Protein AF-A0A947TE01-F1 (afdb_monomer_lite)

Sequence (99 aa):
QVGAFAGHRAGEACYRCFVGDAFDAEDCDSCAEDGMLGAMAGWTGTFGALQAVRALLDRISAFGDPQWGTVHLLDGMTPAMRSFTIAKDPACSGCGSTA

Structure (mmCIF, N/CA/C/O backbone):
data_AF-A0A947TE01-F1
#
_entry.id   AF-A0A947TE01-F1
#
loop_
_atom_site.group_PDB
_atom_site.id
_atom_site.type_symbol
_atom_site.label_atom_id
_atom_site.label_alt_id
_atom_site.label_comp_id
_atom_site.label_asym_id
_atom_site.label_entity_id
_atom_site.label_seq_id
_atom_site.pdbx_PDB_ins_code
_atom_site.Cartn_x
_atom_site.Cartn_y
_atom_site.Cartn_z
_atom_site.occupancy
_atom_site.B_iso_or_equiv
_atom_site.auth_seq_id
_atom_site.auth_comp_id
_atom_site.auth_asym_id
_atom_site.auth_atom_id
_atom_site.pdbx_PDB_model_num
ATOM 1 N N . GLN A 1 1 ? 3.375 -3.530 -4.075 1.00 93.75 1 GLN A N 1
ATOM 2 C CA . GLN A 1 1 ? 2.082 -3.762 -3.390 1.00 93.75 1 GLN A CA 1
ATOM 3 C C . GLN A 1 1 ? 1.921 -2.698 -2.320 1.00 93.75 1 GLN A C 1
ATOM 5 O O . GLN A 1 1 ? 2.929 -2.276 -1.770 1.00 93.75 1 GLN A O 1
ATOM 10 N N . VAL A 1 2 ? 0.697 -2.263 -2.029 1.00 96.88 2 VAL A N 1
ATOM 11 C CA . VAL A 1 2 ? 0.395 -1.334 -0.927 1.00 96.88 2 VAL A CA 1
ATOM 12 C C . VAL A 1 2 ? -0.837 -1.847 -0.197 1.00 96.88 2 VAL A C 1
ATOM 14 O O . VAL A 1 2 ? -1.841 -2.119 -0.844 1.00 96.88 2 VAL A O 1
ATOM 17 N N . GLY A 1 3 ? -0.783 -1.979 1.125 1.00 95.44 3 GLY A N 1
ATOM 18 C CA . GLY A 1 3 ? -1.932 -2.390 1.928 1.00 95.44 3 GLY A CA 1
ATOM 19 C C . GLY A 1 3 ? -1.922 -1.729 3.299 1.00 95.44 3 GLY A C 1
ATOM 20 O O . GLY A 1 3 ? -0.855 -1.425 3.835 1.00 95.44 3 GLY A O 1
ATOM 21 N N . ALA A 1 4 ? -3.112 -1.497 3.848 1.00 94.69 4 ALA A N 1
ATOM 22 C CA . ALA A 1 4 ? -3.306 -0.953 5.186 1.00 94.69 4 ALA A CA 1
ATOM 23 C C . ALA A 1 4 ? -3.817 -2.066 6.111 1.00 94.69 4 ALA A C 1
ATOM 25 O O . ALA A 1 4 ? -4.872 -2.649 5.872 1.00 94.69 4 ALA A O 1
ATOM 26 N N . PHE A 1 5 ? -3.07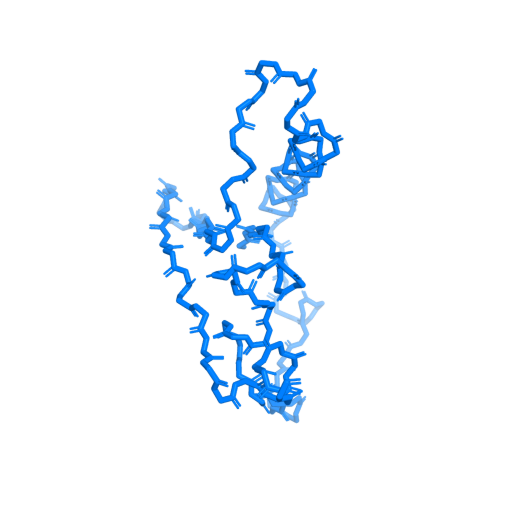8 -2.369 7.179 1.00 95.56 5 PHE A N 1
ATOM 27 C CA . PHE A 1 5 ? -3.405 -3.461 8.101 1.00 95.56 5 PHE A CA 1
ATOM 28 C C . PHE A 1 5 ? -3.709 -2.923 9.496 1.00 95.56 5 PHE A C 1
ATOM 30 O O . PHE A 1 5 ? -2.960 -2.106 10.028 1.00 95.56 5 PHE A O 1
ATOM 37 N N . ALA A 1 6 ? -4.775 -3.426 10.116 1.00 94.62 6 ALA A N 1
ATOM 38 C CA . ALA A 1 6 ? -5.217 -2.988 11.438 1.00 94.62 6 ALA A CA 1
ATOM 39 C C . ALA A 1 6 ? -5.634 -4.169 12.321 1.00 94.62 6 ALA A C 1
ATOM 41 O O . ALA A 1 6 ? -6.684 -4.137 12.946 1.00 94.62 6 ALA A O 1
ATOM 42 N N . GLY A 1 7 ? -4.794 -5.205 12.421 1.00 94.69 7 GLY A N 1
ATOM 43 C CA . GLY A 1 7 ? -5.133 -6.444 13.139 1.00 94.69 7 GLY A CA 1
ATOM 44 C C . GLY A 1 7 ? -5.519 -6.301 14.619 1.00 94.69 7 GLY A C 1
ATOM 45 O O . GLY A 1 7 ? -6.126 -7.215 15.175 1.00 94.69 7 GLY A O 1
ATOM 46 N N . HIS A 1 8 ? -5.214 -5.157 15.241 1.00 92.69 8 HIS A N 1
ATOM 47 C CA . HIS A 1 8 ? -5.666 -4.791 16.587 1.00 92.69 8 HIS A CA 1
ATOM 48 C C . HIS A 1 8 ? -7.171 -4.460 16.659 1.00 92.69 8 HIS A C 1
ATOM 50 O O . HIS A 1 8 ? -7.733 -4.407 17.749 1.00 92.69 8 HIS A O 1
ATOM 56 N N . ARG A 1 9 ? -7.834 -4.212 15.522 1.00 92.38 9 ARG A N 1
ATOM 57 C CA . ARG A 1 9 ? -9.276 -3.957 15.436 1.00 92.38 9 ARG A CA 1
ATOM 58 C C . ARG A 1 9 ? -10.037 -5.274 15.273 1.00 92.38 9 ARG A C 1
ATOM 60 O O . ARG A 1 9 ? -9.537 -6.260 14.718 1.00 92.38 9 ARG A O 1
ATOM 67 N N . ALA A 1 10 ? -11.273 -5.289 15.762 1.00 91.19 10 ALA A N 1
ATOM 68 C CA . ALA A 1 10 ? -12.173 -6.422 15.583 1.00 91.19 10 ALA A CA 1
ATOM 69 C C . ALA A 1 10 ? -12.462 -6.638 14.087 1.00 91.19 10 ALA A C 1
ATOM 71 O O . ALA A 1 10 ? -12.721 -5.678 13.370 1.00 91.19 10 ALA A O 1
ATOM 72 N N . GLY A 1 11 ? -12.397 -7.889 13.625 1.00 91.69 11 GLY A N 1
ATOM 73 C CA . GLY A 1 11 ? -12.647 -8.258 12.224 1.00 91.69 11 GLY A CA 1
ATOM 74 C C . GLY A 1 11 ? -11.502 -7.982 11.241 1.00 91.69 11 GLY A C 1
ATOM 75 O O . GLY A 1 11 ? -11.480 -8.588 10.176 1.00 91.69 11 GLY A O 1
ATOM 76 N N . GLU A 1 12 ? -10.516 -7.161 11.607 1.00 95.06 12 GLU A N 1
ATOM 77 C CA . GLU A 1 12 ? -9.438 -6.754 10.699 1.00 95.06 12 GLU A CA 1
ATOM 78 C C . GLU A 1 12 ? -8.218 -7.683 10.738 1.00 95.06 12 GLU A C 1
ATOM 80 O O . GLU A 1 12 ? -7.815 -8.185 11.798 1.00 95.06 12 GLU A O 1
ATOM 85 N N . ALA A 1 13 ? -7.603 -7.875 9.569 1.00 95.56 13 ALA A N 1
ATOM 86 C CA . ALA A 1 13 ? -6.387 -8.658 9.378 1.00 95.56 13 ALA A CA 1
ATOM 87 C C . ALA A 1 13 ? -5.118 -7.855 9.734 1.00 95.56 13 ALA A C 1
ATOM 89 O O . ALA A 1 13 ? -5.019 -6.649 9.480 1.00 95.56 13 ALA A O 1
ATOM 90 N N . CYS A 1 14 ? -4.110 -8.525 10.303 1.00 95.38 14 CYS A N 1
ATOM 91 C CA . CYS A 1 14 ? -2.750 -7.980 10.378 1.00 95.38 14 CYS A CA 1
ATOM 92 C C . CYS A 1 14 ? -1.930 -8.374 9.143 1.00 95.38 14 CYS A C 1
ATOM 94 O O . CYS A 1 14 ? -2.344 -9.221 8.355 1.00 95.38 14 CYS A O 1
ATOM 96 N N . TYR A 1 15 ? -0.726 -7.816 9.013 1.00 94.50 15 TYR A N 1
ATOM 97 C CA . TYR A 1 15 ? 0.210 -8.216 7.961 1.00 94.50 15 TYR A CA 1
ATOM 98 C C . TYR A 1 15 ? 0.515 -9.726 7.982 1.00 94.50 15 TYR A C 1
ATOM 100 O O . TYR A 1 15 ? 0.576 -10.354 6.933 1.00 94.50 15 TYR A O 1
ATOM 108 N N . ARG A 1 16 ? 0.605 -10.350 9.164 1.00 93.69 16 ARG A N 1
ATOM 109 C CA . ARG A 1 16 ? 0.847 -11.797 9.291 1.00 93.69 16 ARG A CA 1
ATOM 110 C C . ARG A 1 16 ? -0.334 -12.666 8.843 1.00 93.69 16 ARG A C 1
ATOM 112 O O . ARG A 1 16 ? -0.110 -13.772 8.378 1.00 93.69 16 ARG A O 1
ATOM 119 N N . CYS A 1 17 ? -1.571 -12.165 8.874 1.00 94.94 17 CYS A N 1
ATOM 120 C CA . CYS A 1 17 ? -2.691 -12.855 8.217 1.00 94.94 17 CYS A CA 1
ATOM 121 C C . CYS A 1 17 ? -2.503 -12.943 6.694 1.00 94.94 17 CYS A C 1
ATOM 123 O O . CYS A 1 17 ? -3.066 -13.830 6.067 1.00 94.94 17 CYS A O 1
ATOM 125 N N . PHE A 1 18 ? -1.745 -12.016 6.098 1.00 93.81 18 PHE A N 1
ATOM 126 C CA . PHE A 1 18 ? -1.452 -12.015 4.668 1.00 93.81 18 PHE A CA 1
ATOM 127 C C . PHE A 1 18 ? -0.234 -12.881 4.328 1.00 93.81 18 PHE A C 1
ATOM 129 O O . PHE A 1 18 ? -0.325 -13.722 3.440 1.00 93.81 18 PHE A O 1
ATOM 136 N N . VAL A 1 19 ? 0.891 -12.683 5.022 1.00 91.12 19 VAL A N 1
ATOM 137 C CA . VAL A 1 19 ? 2.161 -13.349 4.670 1.00 91.12 19 VAL A CA 1
ATOM 138 C C . VAL A 1 19 ? 2.394 -14.691 5.372 1.00 91.12 19 VAL A C 1
ATOM 140 O O . VAL A 1 19 ? 3.293 -15.430 4.987 1.00 91.12 19 VAL A O 1
ATOM 143 N N . GLY A 1 20 ? 1.593 -15.025 6.389 1.00 89.12 20 GLY A N 1
ATOM 144 C CA . GLY A 1 20 ? 1.794 -16.217 7.213 1.00 89.12 20 GLY A CA 1
ATOM 145 C C . GLY A 1 20 ? 3.077 -16.154 8.049 1.00 89.12 20 GLY A C 1
ATOM 146 O O . GLY A 1 20 ? 3.563 -15.074 8.388 1.00 89.12 20 GLY A O 1
ATOM 147 N N . ASP A 1 21 ? 3.621 -17.324 8.383 1.00 79.88 21 ASP A N 1
ATOM 148 C CA . ASP A 1 21 ? 4.903 -17.479 9.091 1.00 79.88 21 ASP A CA 1
ATOM 149 C C . ASP A 1 21 ? 6.085 -17.693 8.120 1.00 79.88 21 ASP A C 1
ATOM 151 O O . ASP A 1 21 ? 7.131 -18.207 8.512 1.00 79.88 21 ASP A O 1
ATOM 155 N N . ALA A 1 22 ? 5.922 -17.330 6.842 1.00 68.38 22 ALA A N 1
ATOM 156 C CA . ALA A 1 22 ? 6.949 -17.530 5.827 1.00 68.38 22 ALA A CA 1
ATOM 157 C C . ALA A 1 22 ? 8.193 -16.671 6.120 1.00 68.38 22 ALA A C 1
ATOM 159 O O . ALA A 1 22 ? 8.154 -15.443 6.028 1.00 68.38 22 ALA A O 1
ATOM 160 N N . PHE A 1 23 ? 9.300 -17.342 6.436 1.00 61.84 23 PHE A N 1
ATOM 161 C CA . PHE A 1 23 ? 10.641 -16.769 6.527 1.00 61.84 23 PHE A CA 1
ATOM 162 C C . PHE A 1 23 ? 11.639 -17.672 5.791 1.00 61.84 23 PHE A C 1
ATOM 164 O O . PHE A 1 23 ? 12.555 -18.201 6.408 1.00 61.84 23 PHE A O 1
ATOM 171 N N . ASP A 1 24 ? 11.496 -17.823 4.475 1.00 60.09 24 ASP A N 1
ATOM 172 C CA . ASP A 1 24 ? 12.587 -18.351 3.640 1.00 60.09 24 ASP A CA 1
ATOM 173 C C . ASP A 1 24 ? 13.461 -17.184 3.171 1.00 60.09 24 ASP A C 1
ATOM 175 O O . ASP A 1 24 ? 13.483 -16.802 2.004 1.00 60.09 24 ASP A O 1
ATOM 179 N N . ALA A 1 25 ? 14.157 -16.561 4.126 1.00 59.62 25 ALA A N 1
ATOM 180 C CA . ALA A 1 25 ? 15.134 -15.514 3.827 1.00 59.62 25 ALA A CA 1
ATOM 181 C C . ALA A 1 25 ? 16.413 -16.073 3.175 1.00 59.62 25 ALA A C 1
ATOM 183 O O . ALA A 1 25 ? 17.220 -15.300 2.669 1.00 59.62 25 ALA A O 1
ATOM 184 N N . GLU A 1 26 ? 16.608 -17.395 3.211 1.00 64.00 26 GLU A N 1
ATOM 185 C CA . GLU A 1 26 ? 17.807 -18.065 2.698 1.00 64.00 26 GLU A CA 1
ATOM 186 C C . GLU A 1 26 ? 17.837 -18.150 1.158 1.00 64.00 26 GLU A C 1
ATOM 188 O O . GLU A 1 26 ? 18.926 -18.210 0.598 1.00 64.00 26 GLU A O 1
ATOM 193 N N . ASP A 1 27 ? 16.679 -18.060 0.487 1.00 63.41 27 ASP A N 1
ATOM 194 C CA . ASP A 1 27 ? 16.524 -18.201 -0.977 1.00 63.41 27 ASP A CA 1
ATOM 195 C C . ASP A 1 27 ? 15.962 -16.930 -1.663 1.00 63.41 27 ASP A C 1
ATOM 197 O O . ASP A 1 27 ? 15.434 -16.990 -2.774 1.00 63.41 27 ASP A O 1
ATOM 201 N N . CYS A 1 28 ? 16.027 -15.764 -1.009 1.00 69.62 28 CYS A N 1
ATOM 202 C CA . CYS A 1 28 ? 15.510 -14.510 -1.569 1.00 69.62 28 CYS A CA 1
ATOM 203 C C . CYS A 1 28 ? 16.639 -13.568 -2.009 1.00 69.62 28 CYS A C 1
ATOM 205 O O . CYS A 1 28 ? 17.339 -13.004 -1.165 1.00 69.62 28 CYS A O 1
ATOM 207 N N . ASP A 1 29 ? 16.741 -13.335 -3.320 1.00 75.81 29 ASP A N 1
ATOM 208 C CA . ASP A 1 29 ? 17.573 -12.278 -3.899 1.00 75.81 29 ASP A CA 1
ATOM 209 C C . ASP A 1 29 ? 17.114 -10.896 -3.397 1.00 75.81 29 ASP A C 1
ATOM 211 O O . ASP A 1 29 ? 15.924 -10.622 -3.183 1.00 75.81 29 ASP A O 1
ATOM 215 N N . SER A 1 30 ? 18.066 -9.996 -3.151 1.00 80.31 30 SER A N 1
ATOM 216 C CA . SER A 1 30 ? 17.738 -8.654 -2.676 1.00 80.31 30 SER A CA 1
ATOM 217 C C . SER A 1 30 ? 17.270 -7.752 -3.823 1.00 80.31 30 SER A C 1
ATOM 219 O O . SER A 1 30 ? 17.747 -7.839 -4.952 1.00 80.31 30 SER A O 1
ATOM 221 N N . CYS A 1 31 ? 16.429 -6.751 -3.525 1.00 79.00 31 CYS A N 1
ATOM 222 C CA . CYS A 1 31 ? 16.073 -5.711 -4.506 1.00 79.00 31 CYS A CA 1
ATOM 223 C C . CYS A 1 31 ? 17.299 -4.981 -5.095 1.00 79.00 31 CYS A C 1
ATOM 225 O O . CYS A 1 31 ? 17.187 -4.328 -6.133 1.00 79.00 31 CYS A O 1
ATOM 227 N N . ALA A 1 32 ? 18.440 -5.014 -4.397 1.00 81.62 32 ALA A N 1
ATOM 228 C CA . ALA A 1 32 ? 19.694 -4.440 -4.869 1.00 81.62 32 ALA A CA 1
ATOM 229 C C . ALA A 1 32 ? 20.379 -5.321 -5.929 1.0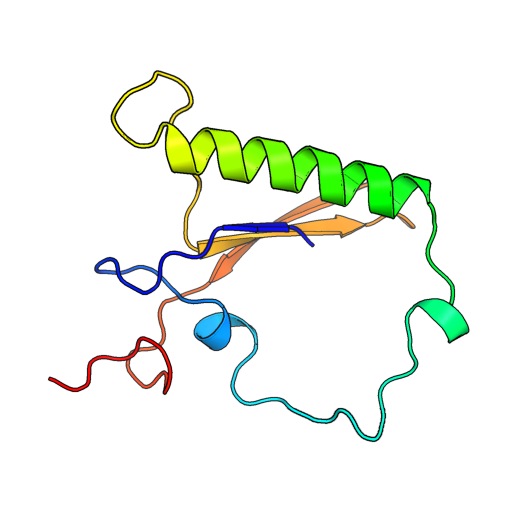0 81.62 32 ALA A C 1
ATOM 231 O O . ALA A 1 32 ? 21.061 -4.778 -6.795 1.00 81.62 32 ALA A O 1
ATOM 232 N N . GLU A 1 33 ? 20.180 -6.639 -5.873 1.00 85.00 33 GLU A N 1
ATOM 233 C CA . GLU A 1 33 ? 20.706 -7.615 -6.835 1.00 85.00 33 GLU A CA 1
ATOM 234 C C . GLU A 1 33 ? 19.799 -7.735 -8.067 1.00 85.00 33 GLU A C 1
ATOM 236 O O . GLU A 1 33 ? 20.289 -7.616 -9.189 1.00 85.00 33 GLU A O 1
ATOM 241 N N . ASP A 1 34 ? 18.482 -7.853 -7.871 1.00 86.69 34 ASP A N 1
ATOM 242 C CA . ASP A 1 34 ? 17.501 -8.005 -8.963 1.00 86.69 34 ASP A CA 1
ATOM 243 C C . ASP A 1 34 ? 17.181 -6.695 -9.697 1.00 86.69 34 ASP A C 1
ATOM 245 O O . ASP A 1 34 ? 16.732 -6.678 -10.848 1.00 86.69 34 ASP A O 1
ATOM 249 N N . GLY A 1 35 ? 17.414 -5.569 -9.022 1.00 88.50 35 GLY A N 1
ATOM 250 C CA . GLY A 1 35 ? 17.054 -4.242 -9.493 1.00 88.50 35 GLY A CA 1
ATOM 251 C C . GLY A 1 35 ? 15.581 -3.888 -9.262 1.00 88.50 35 GLY A C 1
ATOM 252 O O . GLY A 1 35 ? 14.673 -4.715 -9.256 1.00 88.50 35 GLY A O 1
ATOM 253 N N . MET A 1 36 ? 15.326 -2.589 -9.093 1.00 87.12 36 MET A N 1
ATOM 254 C CA . MET A 1 36 ? 13.991 -2.037 -8.865 1.00 87.12 36 MET A CA 1
ATOM 255 C C . MET A 1 36 ? 13.768 -0.827 -9.768 1.00 87.12 36 MET A C 1
ATOM 257 O O . MET A 1 36 ? 14.506 0.158 -9.713 1.00 87.12 36 MET A O 1
ATOM 261 N N . LEU A 1 37 ? 12.707 -0.856 -10.577 1.00 92.31 37 LEU A N 1
ATOM 262 C CA . LEU A 1 37 ? 12.342 0.291 -11.405 1.00 92.31 37 LEU A CA 1
ATOM 263 C C . LEU A 1 37 ? 11.937 1.482 -10.518 1.00 92.31 37 LEU A C 1
ATOM 265 O O . LEU A 1 37 ? 10.914 1.440 -9.833 1.00 92.31 37 LEU A O 1
ATOM 269 N N . GLY A 1 38 ? 12.698 2.579 -10.577 1.00 93.94 38 GLY A N 1
ATOM 270 C CA . GLY A 1 38 ? 12.482 3.757 -9.723 1.00 93.94 38 GLY A CA 1
ATOM 271 C C . GLY A 1 38 ? 11.073 4.357 -9.819 1.00 93.94 38 GLY A C 1
ATOM 272 O O . GLY A 1 38 ? 10.510 4.775 -8.809 1.00 93.94 38 GLY A O 1
ATOM 273 N N . ALA A 1 39 ? 10.449 4.320 -11.001 1.00 95.19 39 ALA A N 1
ATOM 274 C CA . ALA A 1 39 ? 9.066 4.767 -11.184 1.00 95.19 39 ALA A CA 1
ATOM 275 C C . ALA A 1 39 ? 8.059 3.943 -10.356 1.00 95.19 39 ALA A C 1
ATOM 277 O O . ALA A 1 39 ? 7.128 4.502 -9.780 1.00 95.19 39 ALA A O 1
ATOM 278 N N . MET A 1 40 ? 8.273 2.629 -10.232 1.00 95.19 40 MET A N 1
ATOM 279 C CA . MET A 1 40 ? 7.426 1.748 -9.420 1.00 95.19 40 MET A CA 1
ATOM 280 C C . MET A 1 40 ? 7.637 1.978 -7.919 1.00 95.19 40 MET A C 1
ATOM 282 O O . MET A 1 40 ? 6.672 1.927 -7.151 1.00 95.19 40 MET A O 1
ATOM 286 N N . ALA A 1 41 ? 8.871 2.281 -7.499 1.00 94.44 41 ALA A N 1
ATOM 287 C CA . ALA A 1 41 ? 9.162 2.683 -6.123 1.00 94.44 41 ALA A CA 1
ATOM 288 C C . ALA A 1 41 ? 8.457 4.005 -5.773 1.00 94.44 41 ALA A C 1
ATOM 290 O O . ALA A 1 41 ? 7.791 4.091 -4.741 1.00 94.44 41 ALA A O 1
ATOM 291 N N . GLY A 1 42 ? 8.518 4.997 -6.670 1.00 96.56 42 GLY A N 1
ATOM 292 C CA . GLY A 1 42 ? 7.793 6.261 -6.530 1.00 96.56 42 GLY A CA 1
ATOM 293 C C . GLY A 1 42 ? 6.280 6.060 -6.429 1.00 96.56 42 GLY A C 1
ATOM 294 O O . GLY A 1 42 ? 5.658 6.544 -5.487 1.00 96.56 42 GLY A O 1
ATOM 295 N N . TRP A 1 43 ? 5.691 5.275 -7.337 1.00 96.25 43 TRP A N 1
ATOM 296 C CA . TRP A 1 43 ? 4.254 4.984 -7.322 1.00 96.25 43 TRP A CA 1
ATOM 297 C C . TRP A 1 43 ? 3.812 4.296 -6.022 1.00 96.25 43 TRP A C 1
ATOM 299 O O . TRP A 1 43 ? 2.854 4.731 -5.379 1.00 96.25 43 TRP A O 1
ATOM 309 N N . THR A 1 44 ? 4.549 3.267 -5.591 1.00 96.81 44 THR A N 1
ATOM 310 C CA . THR A 1 44 ? 4.277 2.540 -4.341 1.00 96.81 44 THR A CA 1
ATOM 311 C C . THR A 1 44 ? 4.403 3.462 -3.126 1.00 96.81 44 THR A C 1
ATOM 313 O O . THR A 1 44 ? 3.525 3.462 -2.265 1.00 96.81 44 THR A O 1
ATOM 316 N N . GLY A 1 45 ? 5.452 4.289 -3.068 1.00 97.25 45 GLY A N 1
ATOM 317 C CA . GLY A 1 45 ? 5.692 5.222 -1.967 1.00 97.25 45 GLY A CA 1
ATOM 318 C C . GLY A 1 45 ? 4.617 6.303 -1.850 1.00 97.25 45 GLY A C 1
ATOM 319 O O . GLY A 1 45 ? 4.077 6.522 -0.766 1.00 97.25 45 GLY A O 1
ATOM 320 N N . THR A 1 46 ? 4.241 6.939 -2.963 1.00 98.00 46 THR A N 1
ATOM 321 C CA . THR A 1 46 ? 3.169 7.948 -2.976 1.00 98.00 46 THR A CA 1
ATOM 322 C C . THR A 1 46 ? 1.828 7.346 -2.564 1.00 98.00 46 THR A C 1
ATOM 324 O O . THR A 1 46 ? 1.088 7.960 -1.793 1.00 98.00 46 THR A O 1
ATOM 327 N N . PHE A 1 47 ? 1.513 6.131 -3.019 1.00 96.69 47 PHE A N 1
ATOM 328 C CA . PHE A 1 47 ? 0.272 5.471 -2.623 1.00 96.69 47 PHE A CA 1
ATOM 329 C C . PHE A 1 47 ? 0.290 5.041 -1.144 1.00 96.69 47 PHE A C 1
ATOM 331 O O . PHE A 1 47 ? -0.705 5.212 -0.440 1.00 96.69 47 PHE A O 1
ATOM 338 N N . GLY A 1 48 ? 1.433 4.579 -0.629 1.00 96.69 48 GLY A N 1
ATOM 339 C CA . GLY A 1 48 ? 1.618 4.328 0.803 1.00 96.69 48 GLY A CA 1
ATOM 340 C C . GLY A 1 48 ? 1.405 5.584 1.656 1.00 96.69 48 GLY A C 1
ATOM 341 O O . GLY A 1 48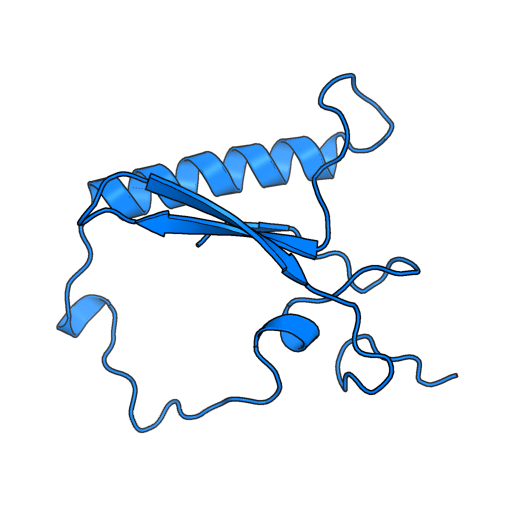 ? 0.713 5.529 2.670 1.00 96.69 48 GLY A O 1
ATOM 342 N N . ALA A 1 49 ? 1.913 6.738 1.215 1.00 97.19 49 ALA A N 1
ATOM 343 C CA . ALA A 1 49 ? 1.683 8.014 1.892 1.00 97.19 49 ALA A CA 1
ATOM 344 C C . ALA A 1 49 ? 0.195 8.409 1.900 1.00 97.19 49 ALA A C 1
ATOM 346 O O . ALA A 1 49 ? -0.325 8.824 2.935 1.00 97.19 49 ALA A O 1
ATOM 347 N N . LEU A 1 50 ? -0.517 8.222 0.782 1.00 95.06 50 LEU A N 1
ATOM 348 C CA . LEU A 1 50 ? -1.969 8.427 0.723 1.00 95.06 50 LEU A CA 1
ATOM 349 C C . LEU A 1 50 ? -2.710 7.519 1.721 1.00 95.06 50 LEU A C 1
ATOM 351 O O . LEU A 1 50 ? -3.602 7.988 2.426 1.00 95.06 50 LEU A O 1
ATOM 355 N N . GLN A 1 51 ? -2.327 6.243 1.814 1.00 95.12 51 GLN A N 1
ATOM 356 C CA . GLN A 1 51 ? -2.893 5.297 2.781 1.00 95.12 51 GLN A CA 1
ATOM 357 C C . GLN A 1 51 ? -2.633 5.726 4.232 1.00 95.12 51 GLN A C 1
ATOM 359 O O . GLN A 1 51 ? -3.551 5.712 5.050 1.00 95.12 51 GLN A O 1
ATOM 364 N N . ALA A 1 52 ? -1.424 6.203 4.544 1.00 94.69 52 ALA A N 1
ATOM 365 C CA . ALA A 1 52 ? -1.098 6.731 5.868 1.00 94.69 52 ALA A CA 1
ATOM 366 C C . ALA A 1 52 ? -1.969 7.945 6.239 1.00 94.69 52 ALA A C 1
ATOM 368 O O . ALA A 1 52 ? -2.490 8.013 7.351 1.00 94.69 52 ALA A O 1
ATOM 369 N N . VAL A 1 53 ? -2.188 8.875 5.303 1.00 94.44 53 VAL A N 1
ATOM 370 C CA . VAL A 1 53 ? -3.078 10.028 5.521 1.00 94.44 53 VAL A CA 1
ATOM 371 C C . VAL A 1 53 ? -4.518 9.573 5.774 1.00 94.44 53 VAL A C 1
ATOM 373 O O . VAL A 1 53 ? -5.139 10.046 6.723 1.00 94.44 53 VAL A O 1
ATOM 376 N N . ARG A 1 54 ? -5.047 8.628 4.984 1.00 93.94 54 ARG A N 1
ATOM 377 C CA . ARG A 1 54 ? -6.402 8.080 5.197 1.00 93.94 54 ARG A CA 1
ATOM 378 C C . ARG A 1 54 ? -6.530 7.411 6.563 1.00 93.94 54 ARG A C 1
ATOM 380 O O . ARG A 1 54 ? -7.496 7.674 7.268 1.00 93.94 54 ARG A O 1
ATOM 387 N N . ALA A 1 55 ? -5.538 6.617 6.961 1.00 93.56 55 ALA A N 1
ATOM 388 C CA . ALA A 1 55 ? -5.487 5.971 8.270 1.00 93.56 55 ALA A CA 1
ATOM 389 C C . ALA A 1 55 ? -5.486 6.976 9.434 1.00 93.56 55 ALA A C 1
ATOM 391 O O . ALA A 1 55 ? -6.235 6.803 10.392 1.00 93.56 55 ALA A O 1
ATOM 392 N N . LEU A 1 56 ? -4.673 8.036 9.350 1.00 93.00 56 LEU A N 1
ATOM 393 C CA . LEU A 1 56 ? -4.603 9.085 10.376 1.00 93.00 56 LEU A CA 1
ATOM 394 C C . LEU A 1 56 ? -5.906 9.880 10.501 1.00 93.00 56 LEU A C 1
ATOM 396 O O . LEU A 1 56 ? -6.224 10.377 11.579 1.00 93.00 56 LEU A O 1
ATOM 400 N N . LEU A 1 57 ? -6.646 10.009 9.401 1.00 93.38 57 LEU A N 1
ATOM 401 C CA . LEU A 1 57 ? -7.891 10.764 9.336 1.00 93.38 57 LEU A CA 1
ATOM 402 C C . LEU A 1 57 ? -9.153 9.885 9.428 1.00 93.38 57 LEU A C 1
ATOM 404 O O . LEU A 1 57 ? -10.262 10.389 9.199 1.00 93.38 57 LEU A O 1
ATOM 408 N N . ASP A 1 58 ? -8.997 8.602 9.771 1.00 91.25 58 ASP A N 1
ATOM 409 C CA . ASP A 1 58 ? -10.093 7.647 9.957 1.00 91.25 58 ASP A CA 1
ATOM 410 C C . ASP A 1 58 ? -11.116 8.191 10.971 1.00 91.25 58 ASP A C 1
ATOM 412 O O . ASP A 1 58 ? -10.771 8.615 12.075 1.00 91.25 58 ASP A O 1
ATOM 416 N N . ARG A 1 59 ? -12.398 8.181 10.588 1.00 86.69 59 ARG A N 1
ATOM 417 C CA . ARG A 1 59 ? -13.558 8.681 11.360 1.00 86.69 59 ARG A CA 1
ATOM 418 C C . ARG A 1 59 ? -13.584 10.175 11.712 1.00 86.69 59 ARG A C 1
ATOM 420 O O . ARG A 1 59 ? -14.526 10.599 12.379 1.00 86.69 59 ARG A O 1
ATOM 427 N N . ILE A 1 60 ? -12.613 10.973 11.270 1.00 91.81 60 ILE A N 1
ATOM 428 C CA . ILE A 1 60 ? -12.564 12.422 11.555 1.00 91.81 60 ILE A CA 1
ATOM 429 C C . ILE A 1 60 ? -12.607 13.304 10.303 1.00 91.81 60 ILE A C 1
ATOM 431 O O . ILE A 1 60 ? -12.745 14.519 10.414 1.00 91.81 60 ILE A O 1
ATOM 435 N N . SER A 1 61 ? -12.507 12.718 9.109 1.00 89.88 61 SER A N 1
ATOM 436 C CA . SER A 1 61 ? -12.524 13.453 7.841 1.00 89.88 61 SER A CA 1
ATOM 437 C C . SER A 1 61 ? -13.419 12.796 6.789 1.00 89.88 61 SER A C 1
ATOM 439 O O . SER A 1 61 ? -13.847 11.652 6.930 1.00 89.88 61 SER A O 1
ATOM 441 N N . ALA A 1 62 ? -13.639 13.511 5.685 1.00 85.25 62 ALA A N 1
ATOM 442 C CA . ALA A 1 62 ? -14.346 13.002 4.512 1.00 85.25 62 ALA A CA 1
ATOM 443 C C . ALA A 1 62 ? -13.487 12.100 3.598 1.00 85.25 62 ALA A C 1
ATOM 445 O O . ALA A 1 62 ? -13.987 11.646 2.573 1.00 85.25 62 ALA A O 1
ATOM 446 N N . PHE A 1 63 ? -12.220 11.814 3.941 1.00 83.56 63 PHE A N 1
ATOM 447 C CA . PHE A 1 63 ? -11.354 10.921 3.147 1.00 83.56 63 PHE A CA 1
ATOM 448 C C . PHE A 1 63 ? -11.821 9.452 3.137 1.00 83.56 63 PHE A C 1
ATOM 450 O O . PHE A 1 63 ? -11.288 8.639 2.377 1.00 83.56 63 PHE A O 1
ATOM 457 N N . GLY A 1 64 ? -12.843 9.128 3.934 1.00 81.00 64 GLY A N 1
ATOM 458 C CA . GLY A 1 64 ? -13.530 7.844 3.918 1.00 81.00 64 GLY A CA 1
ATOM 459 C C . GLY A 1 64 ? -12.780 6.740 4.657 1.00 81.00 64 GLY A C 1
ATOM 460 O O . GLY A 1 64 ? -11.884 6.994 5.458 1.00 81.00 64 GLY A O 1
ATOM 461 N N . ASP A 1 65 ? -13.187 5.503 4.383 1.00 87.06 65 ASP A N 1
ATOM 462 C CA . ASP A 1 65 ? -12.590 4.283 4.928 1.00 87.06 65 ASP A CA 1
ATOM 463 C C . ASP A 1 65 ? -11.138 4.118 4.429 1.00 87.06 65 ASP A C 1
ATOM 465 O O . ASP A 1 65 ? -10.926 4.177 3.213 1.00 87.06 65 ASP A O 1
ATOM 469 N N . PRO A 1 66 ? -10.137 3.898 5.305 1.00 89.94 66 PRO A N 1
ATOM 470 C CA . PRO A 1 66 ? -8.764 3.562 4.912 1.00 89.94 66 PRO A CA 1
ATOM 471 C C . PRO A 1 66 ? -8.628 2.277 4.082 1.00 89.94 66 PRO A C 1
ATOM 473 O O . PRO A 1 66 ? -7.583 2.062 3.481 1.00 89.94 66 PRO A O 1
ATOM 476 N N . GLN A 1 67 ? -9.676 1.453 3.987 1.00 93.75 67 GLN A N 1
ATOM 477 C CA . GLN A 1 67 ? -9.667 0.144 3.326 1.00 93.75 67 GLN A CA 1
ATOM 478 C C . GLN A 1 67 ? -8.757 -0.842 4.056 1.00 93.75 67 GLN A C 1
ATOM 480 O O . GLN A 1 67 ? -7.889 -1.490 3.460 1.00 93.75 67 GLN A O 1
ATOM 485 N N . TRP A 1 68 ? -8.960 -0.946 5.369 1.00 94.75 68 TRP A N 1
ATOM 486 C CA . TRP A 1 68 ? -8.262 -1.921 6.196 1.00 94.75 68 TRP A CA 1
ATOM 487 C C . TRP A 1 68 ? -8.389 -3.338 5.616 1.00 94.75 68 TRP A C 1
ATOM 489 O O . TRP A 1 68 ? -9.390 -3.703 4.997 1.00 94.75 68 TRP A O 1
ATOM 499 N N . GLY A 1 69 ? -7.304 -4.106 5.710 1.00 94.88 69 GLY A N 1
ATOM 500 C CA . GLY A 1 69 ? -7.238 -5.467 5.183 1.00 94.88 69 GLY A CA 1
ATOM 501 C C . GLY A 1 69 ? -7.233 -5.559 3.654 1.00 94.88 69 GLY A C 1
ATOM 502 O O . GLY A 1 69 ? -7.224 -6.665 3.128 1.00 94.88 69 GLY A O 1
ATOM 503 N N . THR A 1 70 ? -7.216 -4.448 2.912 1.00 95.88 70 THR A N 1
ATOM 504 C CA . THR A 1 70 ? -7.132 -4.470 1.445 1.00 95.88 70 THR A CA 1
ATOM 505 C C . THR A 1 70 ? -5.689 -4.307 0.981 1.00 95.88 70 THR A C 1
ATOM 507 O O . THR A 1 70 ? -4.976 -3.405 1.421 1.00 95.88 70 THR A O 1
ATOM 510 N N . VAL A 1 71 ? -5.263 -5.165 0.053 1.00 97.25 71 VAL A N 1
ATOM 511 C CA . VAL A 1 71 ? -3.971 -5.069 -0.632 1.00 97.25 71 VAL A CA 1
ATOM 512 C C . VAL A 1 71 ? -4.198 -4.652 -2.078 1.00 97.25 71 VAL A C 1
ATOM 514 O O . VAL A 1 71 ? -4.970 -5.268 -2.813 1.00 97.25 71 VAL A O 1
ATOM 517 N N . HIS A 1 72 ? -3.481 -3.616 -2.496 1.00 97.31 72 HIS A N 1
ATOM 518 C CA . HIS A 1 72 ? -3.409 -3.137 -3.866 1.00 97.31 72 HIS A CA 1
ATOM 519 C C . HIS A 1 72 ? -2.123 -3.655 -4.520 1.00 97.31 72 HIS A C 1
ATOM 521 O O . HIS A 1 72 ? -1.004 -3.290 -4.139 1.00 97.31 72 HIS A O 1
ATOM 527 N N . LEU A 1 73 ? -2.276 -4.519 -5.518 1.00 96.81 73 LEU A N 1
ATOM 528 C CA . LEU A 1 73 ? -1.188 -4.994 -6.363 1.00 96.81 73 LEU A CA 1
ATOM 529 C C . LEU A 1 73 ? -1.061 -4.071 -7.574 1.00 96.81 73 LEU A C 1
ATOM 531 O O . LEU A 1 73 ? -2.034 -3.846 -8.295 1.00 96.81 73 LEU A O 1
ATOM 535 N N . LEU A 1 74 ? 0.153 -3.566 -7.775 1.00 96.75 74 LEU A N 1
ATOM 536 C CA . LEU A 1 74 ? 0.532 -2.687 -8.871 1.00 96.75 74 LEU A CA 1
ATOM 537 C C . LEU A 1 74 ? 1.371 -3.509 -9.848 1.00 96.75 74 LEU A C 1
ATOM 539 O O . LEU A 1 74 ? 2.397 -4.056 -9.443 1.00 96.75 74 LEU A O 1
ATOM 543 N N . ASP A 1 75 ? 0.929 -3.607 -11.096 1.00 95.81 75 ASP A N 1
ATOM 544 C CA . ASP A 1 75 ? 1.650 -4.282 -12.174 1.00 95.81 75 ASP A CA 1
ATOM 545 C C . ASP A 1 75 ? 2.262 -3.222 -13.095 1.00 95.81 75 ASP A C 1
ATOM 547 O O . ASP A 1 75 ? 1.544 -2.398 -13.662 1.00 95.81 75 ASP A O 1
ATOM 551 N N . GLY A 1 76 ? 3.593 -3.208 -13.189 1.00 94.50 76 GLY A N 1
ATOM 552 C CA . GLY A 1 76 ? 4.335 -2.286 -14.051 1.00 94.50 76 GLY A CA 1
ATOM 553 C C . GLY A 1 76 ? 4.617 -2.829 -15.454 1.00 94.50 76 GLY A C 1
ATOM 554 O O . GLY A 1 76 ? 4.911 -2.043 -16.350 1.00 94.50 76 GLY A O 1
ATOM 555 N N . MET A 1 77 ? 4.525 -4.148 -15.655 1.00 93.44 77 MET A N 1
ATOM 556 C CA . MET A 1 77 ? 4.765 -4.801 -16.948 1.00 93.44 77 MET A CA 1
ATOM 557 C C . MET A 1 77 ? 3.531 -4.695 -17.839 1.00 93.44 77 MET A C 1
ATOM 559 O O . MET A 1 77 ? 3.630 -4.376 -19.021 1.00 93.44 77 MET A O 1
ATOM 563 N N . THR A 1 78 ? 2.358 -4.927 -17.250 1.00 95.25 78 THR A N 1
ATOM 564 C CA . THR A 1 78 ? 1.058 -4.628 -17.849 1.00 95.25 78 THR A CA 1
ATOM 565 C C . THR A 1 78 ? 0.366 -3.615 -16.946 1.00 95.25 78 THR A C 1
ATOM 567 O O . THR A 1 78 ? -0.271 -4.034 -15.981 1.00 95.25 78 THR A O 1
ATOM 570 N N . PRO A 1 79 ? 0.498 -2.300 -17.218 1.00 93.62 79 PRO A N 1
ATOM 571 C CA . PRO A 1 79 ? 0.032 -1.238 -16.332 1.00 93.62 79 PRO A CA 1
ATOM 572 C C . PRO A 1 79 ? -1.400 -1.449 -15.845 1.00 93.62 79 PRO A C 1
ATOM 574 O O . PRO A 1 79 ? -2.372 -1.222 -16.567 1.00 93.62 79 PRO A O 1
ATOM 577 N N . ALA A 1 80 ? -1.519 -1.905 -14.603 1.00 95.88 80 ALA A N 1
ATOM 578 C CA . ALA A 1 80 ? -2.789 -2.253 -13.996 1.00 95.88 80 ALA A CA 1
ATOM 579 C C . ALA A 1 80 ? -2.691 -2.198 -12.473 1.00 95.88 80 ALA A C 1
ATOM 581 O O . ALA A 1 80 ? -1.626 -2.362 -11.873 1.00 95.88 80 ALA A O 1
ATOM 582 N N . MET A 1 81 ? -3.846 -2.009 -11.842 1.00 96.69 81 MET A N 1
ATOM 583 C CA . MET A 1 81 ? -4.001 -2.122 -10.402 1.00 96.69 81 MET A CA 1
ATOM 584 C C . MET A 1 81 ? -5.139 -3.088 -10.110 1.00 96.69 81 MET A C 1
ATOM 586 O O . MET A 1 81 ? -6.255 -2.910 -10.598 1.00 96.69 81 MET A O 1
ATOM 590 N N . ARG A 1 82 ? -4.864 -4.096 -9.285 1.00 96.62 82 ARG A N 1
ATOM 591 C CA . ARG A 1 82 ? -5.890 -4.994 -8.747 1.00 96.62 82 ARG A CA 1
ATOM 592 C C . ARG A 1 82 ? -5.906 -4.903 -7.233 1.00 96.62 82 ARG A C 1
ATOM 594 O O . ARG A 1 82 ? -4.862 -4.715 -6.615 1.00 96.62 82 ARG A O 1
ATOM 601 N N . SER A 1 83 ? -7.085 -5.050 -6.649 1.00 97.19 83 SER A N 1
ATOM 602 C CA . SER A 1 83 ? -7.257 -5.026 -5.198 1.00 97.19 83 SER A CA 1
ATOM 603 C C . SER A 1 83 ? -7.897 -6.322 -4.737 1.00 97.19 83 SER A C 1
ATOM 605 O O . SER A 1 83 ? -8.747 -6.869 -5.437 1.00 97.19 83 SER A O 1
ATOM 607 N N . PHE A 1 84 ? -7.491 -6.803 -3.571 1.0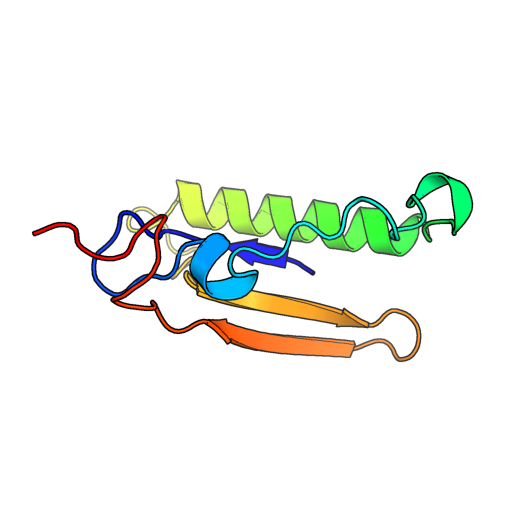0 96.94 84 PHE A N 1
ATOM 608 C CA . PHE A 1 84 ? -8.091 -7.962 -2.924 1.00 96.94 84 PHE A CA 1
ATOM 609 C C . PHE A 1 84 ? -8.070 -7.778 -1.408 1.00 96.94 84 PHE A C 1
ATOM 611 O O . PHE A 1 84 ? -7.208 -7.082 -0.867 1.00 96.94 84 PHE A O 1
ATOM 618 N N . THR A 1 85 ? -9.045 -8.379 -0.734 1.00 96.12 85 THR A N 1
ATOM 619 C CA . THR A 1 85 ? -9.211 -8.283 0.718 1.00 96.12 85 THR A CA 1
ATOM 620 C C . THR A 1 85 ? -8.601 -9.504 1.393 1.00 96.12 85 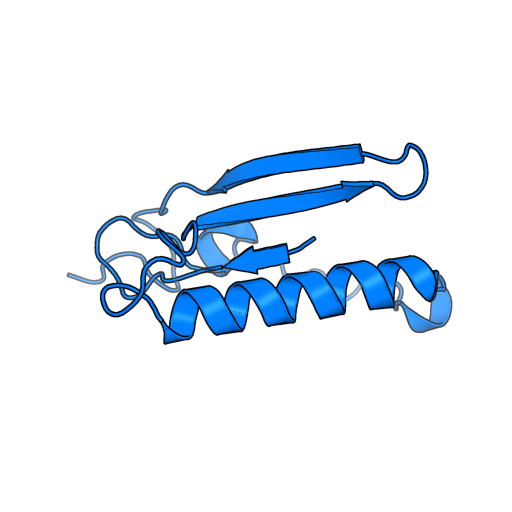THR A C 1
ATOM 622 O O . THR A 1 85 ? -8.788 -10.635 0.947 1.00 96.12 85 THR A O 1
ATOM 625 N N . IL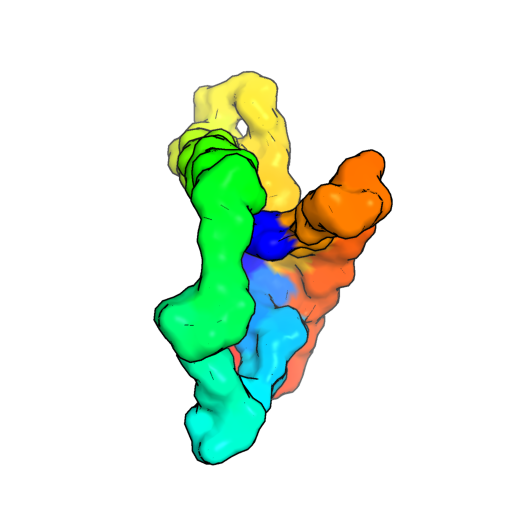E A 1 86 ? -7.883 -9.264 2.482 1.00 96.56 86 ILE A N 1
ATOM 626 C CA . ILE A 1 86 ? -7.296 -10.274 3.349 1.00 96.56 86 ILE A CA 1
ATOM 627 C C . ILE A 1 86 ? -8.270 -10.545 4.487 1.00 96.56 86 ILE A C 1
ATOM 629 O O . ILE A 1 86 ? -8.623 -9.643 5.246 1.00 96.56 86 ILE A O 1
ATOM 633 N N . ALA A 1 87 ? -8.695 -11.798 4.619 1.00 94.81 87 ALA A N 1
ATOM 634 C CA . ALA A 1 87 ? -9.501 -12.219 5.752 1.00 94.81 87 ALA A CA 1
ATOM 635 C C . ALA A 1 87 ? -8.643 -12.279 7.026 1.00 94.81 87 ALA A C 1
ATOM 637 O O . ALA A 1 87 ? -7.495 -12.727 6.995 1.00 94.81 87 ALA A O 1
ATOM 638 N N . LYS A 1 88 ? -9.207 -11.856 8.164 1.00 95.12 88 LYS A N 1
ATOM 639 C CA . LYS A 1 88 ? -8.589 -12.098 9.471 1.00 95.12 88 LYS A CA 1
ATOM 640 C C . LYS A 1 88 ? -8.570 -13.602 9.727 1.00 95.12 88 LYS A C 1
ATOM 642 O O . LYS A 1 88 ? -9.626 -14.227 9.778 1.00 95.12 88 LYS A O 1
ATOM 647 N N . ASP A 1 89 ? -7.382 -14.155 9.927 1.00 94.12 89 ASP A N 1
ATOM 648 C CA . ASP A 1 89 ? -7.216 -15.539 10.361 1.00 94.12 89 ASP A CA 1
ATOM 649 C C . ASP A 1 89 ? -7.395 -15.633 11.893 1.00 94.12 89 ASP A C 1
ATOM 651 O O . ASP A 1 89 ? -6.608 -15.026 12.632 1.00 94.12 89 ASP A O 1
ATOM 655 N N . PRO A 1 90 ? -8.410 -16.371 12.396 1.00 93.00 90 PRO A N 1
ATOM 656 C CA . PRO A 1 90 ? -8.615 -16.571 13.830 1.00 93.00 90 PRO A CA 1
ATOM 657 C C . PRO A 1 90 ? -7.439 -17.265 14.527 1.00 93.00 90 PRO A C 1
ATOM 659 O O . PRO A 1 90 ? -7.225 -17.031 15.714 1.00 93.00 90 PRO A O 1
ATOM 662 N N . ALA A 1 91 ? -6.680 -18.093 13.804 1.00 92.88 91 ALA A N 1
ATOM 663 C CA . ALA A 1 91 ? -5.528 -18.827 14.319 1.00 92.88 91 ALA A CA 1
ATOM 664 C C . ALA A 1 91 ? -4.202 -18.057 14.173 1.00 92.88 91 ALA A C 1
ATOM 666 O O . ALA A 1 91 ? -3.150 -18.573 14.550 1.00 92.88 91 ALA A O 1
ATOM 667 N N . CYS A 1 92 ? -4.229 -16.823 13.655 1.00 93.25 92 CYS A N 1
ATOM 668 C CA . CYS A 1 92 ? -3.023 -16.045 13.400 1.00 93.25 92 CYS A CA 1
ATOM 669 C C . CYS A 1 92 ? -2.202 -15.835 14.682 1.00 93.25 92 CYS A C 1
ATOM 671 O O . CYS A 1 92 ? -2.657 -15.195 15.627 1.00 93.25 92 CYS A O 1
ATOM 673 N N . SER A 1 93 ? -0.936 -16.247 14.669 1.00 91.38 93 SER A N 1
ATOM 674 C CA . SER A 1 93 ? 0.007 -16.059 15.783 1.00 91.38 93 SER A CA 1
ATOM 675 C C . SER A 1 93 ? 0.282 -14.585 16.137 1.00 91.38 93 SER A C 1
ATOM 677 O O . SER A 1 93 ? 0.852 -14.289 17.185 1.00 91.38 93 SER A O 1
ATOM 679 N N . GLY A 1 94 ? -0.087 -13.642 15.258 1.00 91.94 94 GLY A N 1
ATOM 680 C CA . GLY A 1 94 ? 0.079 -12.202 15.467 1.00 91.94 94 GLY A CA 1
ATOM 681 C C . GLY A 1 94 ? -1.159 -11.464 15.973 1.00 91.94 94 GLY A C 1
ATOM 682 O O . GLY A 1 94 ? -1.032 -10.634 16.867 1.00 91.94 94 GLY A O 1
ATOM 683 N N . CYS A 1 95 ? -2.332 -11.704 15.383 1.00 93.94 95 CYS A N 1
ATOM 684 C CA . CYS A 1 95 ? -3.570 -10.996 15.748 1.00 93.94 95 CYS A CA 1
ATOM 685 C C . CYS A 1 95 ? -4.795 -11.906 15.913 1.00 93.94 95 CYS A C 1
ATOM 687 O O . CYS A 1 95 ? -5.919 -11.403 16.013 1.00 93.94 95 CYS A O 1
ATOM 689 N N . GLY A 1 96 ? -4.592 -13.223 15.862 1.00 90.44 96 GLY A N 1
ATOM 690 C CA . GLY A 1 96 ? -5.579 -14.212 16.263 1.00 90.44 96 GLY A CA 1
ATOM 691 C C . GLY A 1 96 ? -5.803 -14.089 17.764 1.00 90.44 96 GLY A C 1
ATOM 692 O O . GLY A 1 96 ? -4.888 -13.780 18.527 1.00 90.44 96 GLY A O 1
ATOM 693 N N . SER A 1 97 ? -7.048 -14.235 18.188 1.00 70.00 97 SER A N 1
ATOM 694 C CA . SER A 1 97 ? -7.443 -14.089 19.583 1.00 70.00 97 SER A CA 1
ATOM 695 C C . SER A 1 97 ? -6.787 -15.169 20.447 1.00 70.00 97 SER A C 1
ATOM 697 O O . SER A 1 97 ? -7.258 -16.304 20.478 1.00 70.00 97 SER A O 1
ATOM 699 N N . THR A 1 98 ? -5.754 -14.827 21.215 1.00 56.41 98 THR A N 1
ATOM 700 C CA . THR A 1 98 ? -5.555 -15.458 22.525 1.00 56.41 98 THR A CA 1
ATOM 701 C C . THR A 1 98 ? -6.598 -14.869 23.466 1.00 56.41 98 THR A C 1
ATOM 703 O O . THR A 1 98 ? -6.304 -13.850 24.074 1.00 56.41 98 THR A O 1
ATOM 706 N N . ALA A 1 99 ? -7.787 -15.483 23.513 1.00 36.53 99 ALA A N 1
ATOM 707 C CA . ALA A 1 99 ? -8.882 -15.222 24.463 1.00 36.53 99 ALA A CA 1
ATOM 708 C C . ALA A 1 99 ? -9.253 -13.742 24.710 1.00 36.53 99 ALA A C 1
ATOM 710 O O . ALA A 1 99 ? -8.552 -13.042 25.470 1.00 36.53 99 ALA A O 1
#

Radius of gyration: 15.54 Å; chains: 1; bounding box: 35×32×42 Å

Foldseek 3Di:
DEAAFDLVDPFFAHPCLVVPPDDPVVPDDDCVRVPDDVVVVVVRVVVNVLLVVCVVCPPPDPSDDSLTQKDWDADPVPGDIDIDGRGHDLPRPPRRDPD

Secondary structure (DSSP, 8-state):
-EEB--TTSTTPPPHHHHHTT---GGG---HHHH---HHHHHHHHHHHHHHHHHHHTTTTSTT----BTEEEEEETTTTEEEEEEPPPPTT-TTTS---

pLDDT: mean 89.53, std 10.94, range [36.53, 98.0]